Protein AF-T1A547-F1 (afdb_monomer_lite)

InterPro domains:
  IPR004185 Glycoside hydrolase, family 13, N-terminal Ig-like domain [PF02903] (15-94)
  IPR004185 Glycoside hydrolase, family 13, N-terminal Ig-like domain [cd02857] (3-94)
  IPR013783 Immunoglobulin-like fold [G3DSA:2.60.40.10] (1-96)
  IPR014756 Immunoglobulin E-set [SSF81296] (3-94)

Secondary structure (DSSP, 8-state):
---B---STTT-S-SS--TT--EEEEEEEETTS-SEEEEEEEETTTTEEEEEE-EEEEE-TTSSEEEEEEEE-TT--S-EEEEEEETTEEEEEE--

Structure (mmCIF, N/CA/C/O backbone):
data_AF-T1A547-F1
#
_entry.id   AF-T1A547-F1
#
loop_
_atom_site.group_PDB
_atom_site.id
_atom_site.type_symbol
_atom_site.label_atom_id
_atom_site.label_alt_id
_atom_site.label_comp_id
_atom_site.label_asym_id
_atom_site.label_entity_id
_atom_site.label_seq_id
_atom_site.pdbx_PDB_ins_code
_atom_site.Cartn_x
_atom_site.Cartn_y
_atom_site.Cartn_z
_atom_site.occupancy
_atom_site.B_iso_or_equiv
_atom_site.auth_seq_id
_atom_site.auth_comp_id
_atom_site.auth_asym_id
_atom_site.auth_atom_id
_atom_site.pdbx_PDB_model_num
ATOM 1 N N . MET A 1 1 ? -18.133 -1.865 5.027 1.00 45.81 1 MET A N 1
ATOM 2 C CA . MET A 1 1 ? -16.725 -1.687 4.621 1.00 45.81 1 MET A CA 1
ATOM 3 C C . MET A 1 1 ? -16.589 -0.234 4.222 1.00 45.81 1 MET A C 1
ATOM 5 O O . MET A 1 1 ? -17.073 0.116 3.157 1.00 45.81 1 MET A O 1
ATOM 9 N N . ASP A 1 2 ? -16.019 0.602 5.086 1.00 39.81 2 ASP A N 1
ATOM 10 C CA . ASP A 1 2 ? -15.657 1.970 4.705 1.00 39.81 2 ASP A CA 1
ATOM 11 C C . ASP A 1 2 ? -14.223 1.938 4.177 1.00 39.81 2 ASP A C 1
ATOM 13 O O . ASP A 1 2 ? -13.264 1.789 4.935 1.00 39.81 2 ASP A O 1
ATOM 17 N N . LEU A 1 3 ? -14.102 1.985 2.851 1.00 46.41 3 LEU A N 1
ATOM 18 C CA . LEU A 1 3 ? -12.847 2.018 2.105 1.00 46.41 3 LEU A CA 1
ATOM 19 C C . LEU A 1 3 ? -12.758 3.391 1.439 1.00 46.41 3 LEU A C 1
ATOM 21 O O . LEU A 1 3 ? -13.663 3.772 0.702 1.00 46.41 3 LEU A O 1
ATOM 25 N N . PHE A 1 4 ? -11.698 4.145 1.723 1.00 50.94 4 PHE A N 1
ATOM 26 C CA . PHE A 1 4 ? -11.490 5.473 1.150 1.00 50.94 4 PHE A CA 1
ATOM 27 C C . PHE A 1 4 ? -10.003 5.712 0.892 1.00 50.94 4 PHE A C 1
ATOM 29 O O . PHE A 1 4 ? -9.189 5.588 1.808 1.00 50.94 4 PHE A O 1
ATOM 36 N N . SER A 1 5 ? -9.671 6.097 -0.336 1.00 45.03 5 SER A N 1
ATOM 37 C CA . SER A 1 5 ? -8.389 6.696 -0.709 1.00 45.03 5 SER A CA 1
ATOM 38 C C . SER A 1 5 ? -8.664 7.739 -1.794 1.00 45.03 5 SER A C 1
ATOM 40 O O . SER A 1 5 ? -9.338 7.440 -2.776 1.00 45.03 5 SER A O 1
ATOM 42 N N . ASP A 1 6 ? -8.187 8.966 -1.610 1.00 47.28 6 ASP A N 1
ATOM 43 C CA . ASP A 1 6 ? -8.190 9.996 -2.653 1.00 47.28 6 ASP A CA 1
ATOM 44 C C . ASP A 1 6 ? -6.744 10.395 -2.997 1.00 47.28 6 ASP A C 1
ATOM 46 O O . ASP A 1 6 ? -5.814 10.017 -2.288 1.00 47.28 6 ASP A O 1
ATOM 50 N N . GLN A 1 7 ? -6.549 11.112 -4.108 1.00 45.91 7 GLN A N 1
ATOM 51 C CA . GLN A 1 7 ? -5.268 11.726 -4.505 1.00 45.91 7 GLN A CA 1
ATOM 52 C C . GLN A 1 7 ? -5.068 13.113 -3.858 1.00 45.91 7 GLN A C 1
ATOM 54 O O . GLN A 1 7 ? -4.341 13.964 -4.371 1.00 45.91 7 GLN A O 1
ATOM 59 N N . GLY A 1 8 ? -5.754 13.402 -2.748 1.00 41.88 8 GLY A N 1
ATOM 60 C CA . GLY A 1 8 ? -5.543 14.630 -1.994 1.00 41.88 8 GLY A CA 1
ATOM 61 C C . GLY A 1 8 ? -4.140 14.652 -1.390 1.00 41.88 8 GLY A C 1
ATOM 62 O O . GLY A 1 8 ? -3.565 13.609 -1.085 1.00 41.88 8 GLY A O 1
ATOM 63 N N . SER A 1 9 ? -3.596 15.844 -1.139 1.00 40.94 9 SER A N 1
ATOM 64 C CA . SER A 1 9 ? -2.240 16.080 -0.594 1.00 40.94 9 SER A CA 1
ATOM 65 C C . SER A 1 9 ? -1.929 15.390 0.749 1.00 40.94 9 SER A C 1
ATOM 67 O O . SER A 1 9 ? -0.799 15.420 1.232 1.00 40.94 9 SER A O 1
ATOM 69 N N . MET A 1 10 ? -2.936 14.767 1.361 1.00 41.47 10 MET A N 1
ATOM 70 C CA . MET A 1 10 ? -2.857 13.909 2.541 1.00 41.47 10 MET A CA 1
ATOM 71 C C . MET A 1 10 ? -2.433 12.455 2.228 1.00 41.47 10 MET A C 1
ATOM 73 O O . MET A 1 10 ? -1.957 11.757 3.127 1.00 41.47 10 MET A O 1
ATOM 77 N N . TYR A 1 11 ? -2.602 12.003 0.983 1.00 49.56 11 TYR A N 1
ATOM 78 C CA . TYR A 1 11 ? -2.466 10.608 0.537 1.00 49.56 11 TYR A CA 1
ATOM 79 C C . TYR A 1 11 ? -1.562 10.441 -0.692 1.00 49.56 11 TYR A C 1
ATOM 81 O O . TYR A 1 11 ? -1.060 9.341 -0.922 1.00 49.56 11 TYR A O 1
ATOM 89 N N . ASP A 1 12 ? -1.307 11.529 -1.421 1.00 47.19 12 ASP A N 1
ATOM 90 C CA . ASP A 1 12 ? -0.353 11.586 -2.522 1.00 47.19 12 ASP A CA 1
ATOM 91 C C . ASP A 1 12 ? 0.583 12.789 -2.327 1.00 47.19 12 ASP A C 1
ATOM 93 O O . ASP A 1 12 ? 0.186 13.948 -2.461 1.00 47.19 12 ASP A O 1
ATOM 97 N N . SER A 1 13 ? 1.834 12.528 -1.938 1.00 43.72 13 SER A N 1
ATOM 98 C CA . SER A 1 13 ? 2.844 13.581 -1.788 1.00 43.72 13 SER A CA 1
ATOM 99 C C . SER A 1 13 ? 3.390 14.072 -3.129 1.00 43.72 13 SER A C 1
ATOM 101 O O . SER A 1 13 ? 4.222 14.979 -3.138 1.00 43.72 13 SER A O 1
ATOM 103 N N . ASN A 1 14 ? 3.007 13.445 -4.245 1.00 45.75 14 ASN A N 1
ATOM 104 C CA . ASN A 1 14 ? 3.525 13.784 -5.555 1.00 45.75 14 ASN A CA 1
ATOM 105 C C . ASN A 1 14 ? 2.582 13.283 -6.659 1.00 45.75 14 ASN A C 1
ATOM 107 O O . ASN A 1 14 ? 2.837 12.246 -7.264 1.00 45.75 14 ASN A O 1
ATOM 111 N N . THR A 1 15 ? 1.540 14.058 -6.974 1.00 41.53 15 THR A N 1
ATOM 112 C CA . THR A 1 15 ? 0.584 13.761 -8.061 1.00 41.53 15 THR A CA 1
ATOM 113 C C . THR A 1 15 ? 1.228 13.704 -9.455 1.00 41.53 15 THR A C 1
ATOM 115 O O . THR A 1 15 ? 0.552 13.415 -10.441 1.00 41.53 15 THR A O 1
ATOM 118 N N . GLN A 1 16 ? 2.538 13.967 -9.564 1.00 40.91 16 GLN A N 1
ATOM 119 C CA . GLN A 1 16 ? 3.325 13.763 -10.775 1.00 40.91 16 GLN A CA 1
ATOM 120 C C . GLN A 1 16 ? 4.814 13.508 -10.438 1.00 40.91 16 GLN A C 1
ATOM 122 O O . GLN A 1 16 ? 5.640 14.419 -10.541 1.00 40.91 16 GLN A O 1
ATOM 127 N N . PRO A 1 17 ? 5.203 12.285 -10.027 1.00 46.12 17 PRO A N 1
ATOM 128 C CA . PRO A 1 17 ? 6.575 12.008 -9.634 1.00 46.12 17 PRO A CA 1
ATOM 129 C C . PRO A 1 17 ? 7.519 11.919 -10.841 1.00 46.12 17 PRO A C 1
ATOM 131 O O . PRO A 1 17 ? 7.269 11.230 -11.832 1.00 46.12 17 PRO A O 1
ATOM 134 N N . SER A 1 18 ? 8.651 12.616 -10.743 1.00 45.56 18 SER A N 1
ATOM 135 C CA . SER A 1 18 ? 9.770 12.537 -11.683 1.00 45.56 18 SER A CA 1
ATOM 136 C C . SER A 1 18 ? 10.446 11.157 -11.672 1.00 45.56 18 SER A C 1
ATOM 138 O O . SER A 1 18 ? 10.361 10.387 -10.718 1.00 45.56 18 SER A O 1
ATOM 140 N N . ALA A 1 19 ? 11.136 10.826 -12.768 1.00 49.00 19 ALA A N 1
ATOM 141 C CA . ALA A 1 19 ? 11.820 9.547 -12.963 1.00 49.00 19 ALA A CA 1
ATOM 142 C C . ALA A 1 19 ? 12.808 9.208 -11.828 1.00 49.00 19 ALA A C 1
ATOM 144 O O . ALA A 1 19 ? 13.896 9.773 -11.774 1.00 49.00 19 ALA A O 1
ATOM 145 N N . GLY A 1 20 ? 12.499 8.208 -11.000 1.00 56.62 20 GLY A N 1
ATOM 146 C CA . GLY A 1 20 ? 13.513 7.529 -10.187 1.00 56.62 20 GLY A CA 1
ATOM 147 C C . GLY A 1 20 ? 13.618 7.945 -8.720 1.00 56.62 20 GLY A C 1
ATOM 148 O O . GLY A 1 20 ? 14.594 7.553 -8.074 1.00 56.62 20 GLY A O 1
ATOM 149 N N . ASP A 1 21 ? 12.634 8.655 -8.179 1.00 65.06 21 ASP A N 1
ATOM 150 C CA . ASP A 1 21 ? 12.532 8.864 -6.735 1.00 65.06 21 ASP A CA 1
ATOM 151 C C . ASP A 1 21 ? 11.589 7.826 -6.106 1.00 65.06 21 ASP A C 1
ATOM 153 O O . ASP A 1 21 ? 10.595 7.448 -6.732 1.00 65.06 21 ASP A O 1
ATOM 157 N N . PRO A 1 22 ? 11.893 7.318 -4.897 1.00 74.38 22 PRO A N 1
ATOM 158 C CA . PRO A 1 22 ? 10.993 6.413 -4.197 1.00 74.38 22 PRO A CA 1
ATOM 159 C C . PRO A 1 22 ? 9.677 7.125 -3.866 1.00 74.38 22 PRO A C 1
ATOM 161 O O . PRO A 1 22 ? 9.675 8.242 -3.347 1.00 74.38 22 PRO A O 1
ATOM 164 N N . VAL A 1 23 ? 8.555 6.452 -4.114 1.00 76.12 23 VAL A N 1
ATOM 165 C CA . VAL A 1 23 ? 7.216 6.985 -3.839 1.00 76.12 23 VAL A CA 1
ATOM 166 C C . VAL A 1 23 ? 6.662 6.296 -2.603 1.00 76.12 23 VAL A C 1
ATOM 168 O O . VAL A 1 23 ? 6.492 5.078 -2.580 1.00 76.12 23 VAL A O 1
ATOM 171 N N . THR A 1 24 ? 6.383 7.068 -1.555 1.00 84.06 24 THR A N 1
ATOM 172 C CA . THR A 1 24 ? 5.722 6.555 -0.350 1.00 84.06 24 THR A CA 1
ATOM 173 C C . THR A 1 24 ? 4.247 6.904 -0.403 1.00 84.06 24 THR A C 1
ATOM 175 O O . THR A 1 24 ? 3.892 8.075 -0.478 1.00 84.06 24 THR A O 1
ATOM 178 N N . VAL A 1 25 ? 3.396 5.884 -0.341 1.00 81.81 25 VAL A N 1
ATOM 179 C CA . VAL A 1 25 ? 1.939 6.025 -0.442 1.00 81.81 25 VAL A CA 1
ATOM 180 C C . VAL A 1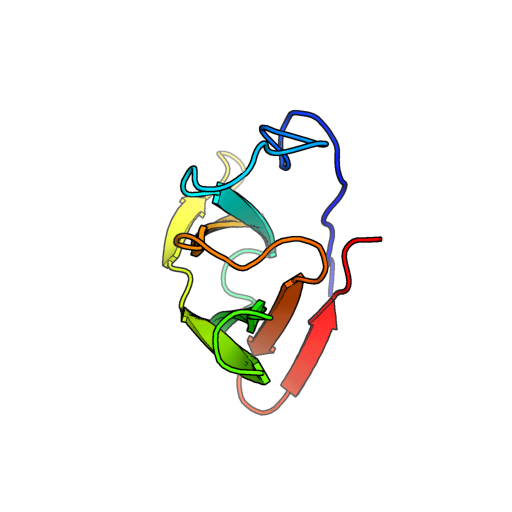 25 ? 1.277 5.582 0.854 1.00 81.81 25 VAL A C 1
ATOM 182 O O . VAL A 1 25 ? 1.813 4.734 1.581 1.00 81.81 25 VAL A O 1
ATOM 185 N N . ARG A 1 26 ? 0.105 6.153 1.149 1.00 87.62 26 ARG A N 1
ATOM 186 C CA . ARG A 1 26 ? -0.685 5.813 2.336 1.00 87.62 26 ARG A CA 1
ATOM 187 C C . ARG A 1 26 ? -2.100 5.393 1.973 1.00 87.62 26 ARG A C 1
ATOM 189 O O . ARG A 1 26 ? -2.719 5.976 1.092 1.00 87.62 26 ARG A O 1
ATOM 196 N N . LEU A 1 27 ? -2.626 4.417 2.707 1.00 85.56 27 LEU A N 1
ATOM 197 C CA . LEU A 1 27 ? -4.009 3.957 2.592 1.00 85.56 27 LEU A CA 1
ATOM 198 C C . LEU A 1 27 ? -4.679 4.003 3.964 1.00 85.56 27 LEU A C 1
ATOM 200 O O . LEU A 1 27 ? -4.120 3.508 4.940 1.00 85.56 27 LEU A O 1
ATOM 204 N N . ARG A 1 28 ? -5.897 4.545 4.033 1.00 88.31 28 ARG A N 1
ATOM 205 C CA . ARG A 1 28 ? -6.726 4.503 5.239 1.00 88.31 28 ARG A CA 1
ATOM 206 C C . ARG A 1 28 ? -7.703 3.330 5.175 1.00 88.31 28 ARG A C 1
ATOM 208 O O . ARG A 1 28 ? -8.417 3.165 4.189 1.00 88.31 28 ARG A O 1
ATOM 215 N N . THR A 1 29 ? -7.799 2.561 6.251 1.00 86.81 29 THR A N 1
ATOM 216 C CA . THR A 1 29 ? -8.792 1.487 6.415 1.00 86.81 29 THR A CA 1
ATOM 217 C C . THR A 1 29 ? -9.539 1.666 7.731 1.00 86.81 29 THR A C 1
ATOM 219 O O . THR A 1 29 ? -9.063 2.371 8.614 1.00 86.81 29 THR A O 1
ATOM 222 N N . GLY A 1 30 ? -10.695 1.020 7.907 1.00 86.44 30 GLY A N 1
ATOM 223 C CA . GLY A 1 30 ? -11.288 0.900 9.245 1.00 86.44 30 GLY A CA 1
ATOM 224 C C . GLY A 1 30 ? -10.353 0.133 10.189 1.00 86.44 30 GLY A C 1
ATOM 225 O O . GLY A 1 30 ? -9.738 -0.847 9.756 1.00 86.44 30 GLY A O 1
ATOM 226 N N . HIS A 1 31 ? -10.248 0.575 11.443 1.00 89.44 31 HIS A N 1
ATOM 227 C CA . HIS A 1 31 ? -9.346 -0.014 12.432 1.00 89.44 31 HIS A CA 1
ATOM 228 C C . HIS A 1 31 ? -9.638 -1.507 12.629 1.00 89.44 31 HIS A C 1
ATOM 230 O O . HIS A 1 31 ? -10.794 -1.890 12.821 1.00 89.44 31 HIS A O 1
ATOM 236 N N . GLY A 1 32 ? -8.610 -2.352 12.522 1.00 86.31 32 GLY A N 1
ATOM 237 C CA . GLY A 1 32 ? -8.722 -3.805 12.719 1.00 86.31 32 GLY A CA 1
ATOM 238 C C . GLY A 1 32 ? -9.544 -4.567 11.665 1.00 86.31 32 GLY A C 1
ATOM 239 O O . GLY A 1 32 ? -9.728 -5.775 11.793 1.00 86.31 32 GLY A O 1
ATOM 240 N N . ASN A 1 33 ? -10.028 -3.902 10.609 1.00 83.62 33 ASN A N 1
ATOM 241 C CA . ASN A 1 33 ? -10.874 -4.513 9.573 1.00 83.62 33 ASN A CA 1
ATOM 242 C C . ASN A 1 33 ? -10.097 -5.052 8.364 1.00 83.62 33 ASN A C 1
ATOM 244 O O . ASN A 1 33 ? -10.706 -5.520 7.402 1.00 83.62 33 ASN A O 1
ATOM 248 N N . VAL A 1 34 ? -8.772 -4.935 8.364 1.00 87.62 34 VAL A N 1
ATOM 249 C CA . VAL A 1 34 ? -7.898 -5.350 7.266 1.00 87.62 34 VAL A CA 1
ATOM 250 C C . VAL A 1 34 ? -6.719 -6.101 7.859 1.00 87.62 34 VAL A C 1
ATOM 252 O O . VAL A 1 34 ? -6.100 -5.639 8.813 1.00 87.62 34 VAL A O 1
ATOM 255 N N . THR A 1 35 ? -6.413 -7.265 7.295 1.00 90.81 35 THR A N 1
ATOM 256 C CA . THR A 1 35 ? -5.324 -8.128 7.765 1.00 90.81 35 THR A CA 1
ATOM 257 C C . THR A 1 35 ? -4.024 -7.870 7.014 1.00 90.81 35 THR A C 1
ATOM 259 O O . THR A 1 35 ? -2.948 -8.061 7.569 1.00 90.81 35 THR A O 1
ATOM 262 N N . SER A 1 36 ? -4.104 -7.443 5.751 1.00 91.94 36 SER A N 1
ATOM 263 C CA . SER A 1 36 ? -2.927 -7.087 4.956 1.00 91.94 36 SER A CA 1
ATOM 264 C C . SER A 1 36 ? -3.278 -6.139 3.820 1.00 91.94 36 SER A C 1
ATOM 266 O O . SER A 1 36 ? -4.336 -6.275 3.197 1.00 91.94 36 SER A O 1
ATOM 268 N N . VAL A 1 37 ? -2.338 -5.260 3.482 1.00 91.31 37 VAL A N 1
ATOM 269 C CA . VAL A 1 37 ? -2.401 -4.413 2.291 1.00 91.31 37 VAL A CA 1
ATOM 270 C C . VAL A 1 37 ? -1.105 -4.567 1.505 1.00 91.31 37 VAL A C 1
ATOM 272 O O . VAL A 1 37 ? -0.023 -4.485 2.083 1.00 91.31 37 VAL A O 1
ATOM 275 N N . ASN A 1 38 ? -1.215 -4.760 0.191 1.00 92.94 38 ASN A N 1
ATOM 276 C CA . ASN A 1 38 ? -0.083 -4.698 -0.729 1.00 92.94 38 ASN A CA 1
ATOM 277 C C . ASN A 1 38 ? -0.305 -3.600 -1.766 1.00 92.94 38 ASN A C 1
ATOM 279 O O . ASN A 1 38 ? -1.402 -3.455 -2.306 1.00 92.94 38 ASN A O 1
ATOM 283 N N . ILE A 1 39 ? 0.762 -2.896 -2.115 1.00 88.38 39 ILE A N 1
ATOM 284 C CA . ILE A 1 39 ? 0.825 -2.099 -3.334 1.00 88.38 39 ILE A CA 1
ATOM 285 C C . ILE A 1 39 ? 1.199 -3.048 -4.463 1.00 88.38 39 ILE A C 1
ATOM 287 O O . ILE A 1 39 ? 2.251 -3.676 -4.403 1.00 88.38 39 ILE A O 1
ATOM 291 N N . LYS A 1 40 ? 0.366 -3.152 -5.494 1.00 88.69 40 LYS A N 1
ATOM 292 C CA . LYS A 1 40 ? 0.713 -3.828 -6.742 1.00 88.69 40 LYS A CA 1
ATOM 293 C C . LYS A 1 40 ? 1.033 -2.780 -7.790 1.00 88.69 40 LYS A C 1
ATOM 295 O O . LYS A 1 40 ? 0.162 -1.963 -8.068 1.00 88.69 40 LYS A O 1
ATOM 300 N N . TYR A 1 41 ? 2.203 -2.846 -8.408 1.00 82.81 41 TYR A N 1
ATOM 301 C CA . TYR A 1 41 ? 2.586 -1.945 -9.496 1.00 82.81 41 TYR A CA 1
ATOM 302 C C . TYR A 1 41 ? 3.184 -2.714 -10.672 1.00 82.81 41 TYR A C 1
ATOM 304 O O . TYR A 1 41 ? 3.710 -3.811 -10.489 1.00 82.81 41 TYR A O 1
ATOM 312 N N . TYR A 1 42 ? 3.064 -2.158 -11.875 1.00 80.62 42 TYR A N 1
ATOM 313 C CA . TYR A 1 42 ? 3.769 -2.655 -13.056 1.00 80.62 42 TYR A CA 1
ATOM 314 C C . TYR A 1 42 ? 5.089 -1.900 -13.221 1.00 80.62 42 TYR A C 1
ATOM 316 O O . TYR A 1 42 ? 5.093 -0.667 -13.154 1.00 80.62 42 TYR A O 1
ATOM 324 N N . ASP A 1 43 ? 6.188 -2.623 -13.423 1.00 79.19 43 ASP A N 1
ATOM 325 C CA . ASP A 1 43 ? 7.492 -2.042 -13.733 1.00 79.19 43 ASP A CA 1
ATOM 326 C C . ASP A 1 43 ? 7.821 -2.266 -15.209 1.00 79.19 43 ASP A C 1
ATOM 328 O O . ASP A 1 43 ? 7.897 -3.392 -15.692 1.00 79.19 43 ASP A O 1
ATOM 332 N N . THR A 1 44 ? 8.008 -1.175 -15.946 1.00 76.75 44 THR A N 1
ATOM 333 C CA . THR A 1 44 ? 8.359 -1.219 -17.372 1.00 76.75 44 THR A CA 1
ATOM 334 C C . THR A 1 44 ? 9.832 -1.555 -17.607 1.00 76.75 44 THR A C 1
ATOM 336 O O . THR A 1 44 ? 10.233 -1.748 -18.748 1.00 76.75 44 THR A O 1
ATOM 339 N N . ALA A 1 45 ? 10.670 -1.552 -16.565 1.00 78.25 45 ALA A N 1
ATOM 340 C CA . ALA A 1 45 ? 12.077 -1.920 -16.692 1.00 78.25 45 ALA A CA 1
ATOM 341 C C . ALA A 1 45 ? 12.269 -3.438 -16.837 1.00 78.25 45 ALA A C 1
ATOM 343 O O . ALA A 1 45 ? 13.220 -3.862 -17.494 1.00 78.25 45 ALA A O 1
ATOM 344 N N . ASP A 1 46 ? 11.384 -4.239 -16.235 1.00 84.75 46 ASP A N 1
ATOM 345 C CA . ASP A 1 46 ? 11.419 -5.707 -16.276 1.00 84.75 46 ASP A CA 1
ATOM 346 C C . ASP A 1 46 ? 10.106 -6.354 -16.758 1.00 84.75 46 ASP A C 1
ATOM 348 O O . ASP A 1 46 ? 9.946 -7.575 -16.685 1.00 84.75 46 ASP A O 1
ATOM 352 N N . ASP A 1 47 ? 9.175 -5.538 -17.258 1.00 83.25 47 ASP A N 1
ATOM 353 C CA . ASP A 1 47 ? 7.868 -5.930 -17.789 1.00 83.25 47 ASP A CA 1
ATOM 354 C C . ASP A 1 47 ? 7.046 -6.843 -16.857 1.00 83.25 47 ASP A C 1
ATOM 356 O O . ASP A 1 47 ? 6.321 -7.742 -17.296 1.00 83.25 47 ASP A O 1
ATOM 360 N N . THR A 1 48 ? 7.148 -6.622 -15.541 1.00 84.94 48 THR A N 1
ATOM 361 C CA . THR A 1 48 ? 6.553 -7.501 -14.526 1.00 84.94 48 THR A CA 1
ATOM 362 C C . THR A 1 48 ? 5.735 -6.736 -13.479 1.00 84.94 48 THR A C 1
ATOM 364 O O . THR A 1 48 ? 5.937 -5.554 -13.200 1.00 84.94 48 THR A O 1
ATOM 367 N N . PHE A 1 49 ? 4.756 -7.425 -12.876 1.00 86.94 49 PHE A N 1
ATOM 368 C CA . PHE A 1 49 ? 4.046 -6.921 -11.700 1.00 86.94 49 PHE A CA 1
ATOM 369 C C . PHE A 1 49 ? 4.789 -7.245 -10.409 1.00 86.94 49 PHE A C 1
ATOM 371 O O . PHE A 1 49 ? 5.029 -8.412 -10.097 1.00 86.94 49 PHE A O 1
ATOM 378 N N . HIS A 1 50 ? 4.992 -6.219 -9.596 1.00 87.44 50 HIS A N 1
ATOM 379 C CA . HIS A 1 50 ? 5.607 -6.312 -8.279 1.00 87.44 50 HIS A CA 1
ATOM 380 C C . HIS A 1 50 ? 4.589 -6.029 -7.181 1.00 87.44 50 HIS A C 1
ATOM 382 O O . HIS A 1 50 ? 3.595 -5.329 -7.397 1.00 87.44 50 HIS A O 1
ATOM 388 N N . TYR A 1 51 ? 4.847 -6.578 -5.995 1.00 91.75 51 TYR A N 1
ATOM 389 C CA . TYR A 1 51 ? 4.025 -6.378 -4.807 1.00 91.75 51 TYR A CA 1
ATOM 390 C C . TYR A 1 51 ? 4.887 -5.872 -3.656 1.00 91.75 51 TYR A C 1
ATOM 392 O O . TYR A 1 51 ? 5.900 -6.484 -3.323 1.00 91.75 51 TYR A O 1
ATOM 400 N N . VAL A 1 52 ? 4.458 -4.783 -3.024 1.00 91.44 52 VAL A N 1
ATOM 401 C CA . VAL A 1 52 ? 5.105 -4.223 -1.834 1.00 91.44 52 VAL A CA 1
ATOM 402 C C . VAL A 1 52 ? 4.138 -4.331 -0.662 1.00 91.44 52 VAL A C 1
ATOM 404 O O . VAL A 1 52 ? 3.074 -3.703 -0.713 1.00 91.44 52 VAL A O 1
ATOM 407 N N . PRO A 1 53 ? 4.468 -5.099 0.389 1.00 95.12 53 PRO A N 1
ATOM 408 C CA . PRO A 1 53 ? 3.647 -5.146 1.587 1.00 95.12 53 PRO A CA 1
ATOM 409 C C . PRO A 1 53 ? 3.679 -3.793 2.299 1.00 95.12 53 PRO A C 1
ATOM 411 O O . PRO A 1 53 ? 4.731 -3.169 2.437 1.00 95.12 53 PRO A O 1
ATOM 414 N N . MET A 1 54 ? 2.515 -3.346 2.760 1.00 94.44 54 MET A N 1
ATOM 415 C CA . MET A 1 54 ? 2.378 -2.144 3.578 1.00 94.44 54 MET A CA 1
ATOM 416 C C . MET A 1 54 ? 2.288 -2.510 5.058 1.00 94.44 54 MET A C 1
AT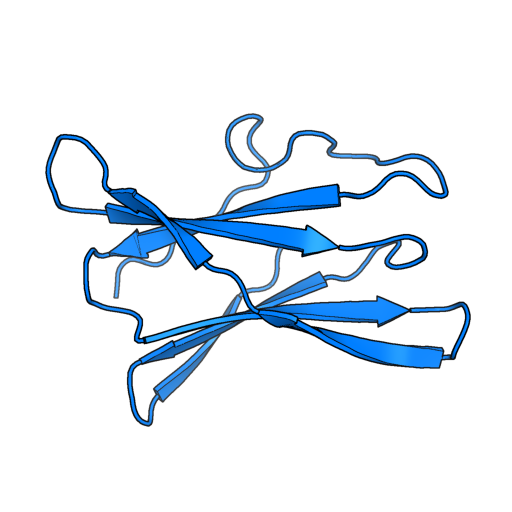OM 418 O O . MET A 1 54 ? 1.841 -3.599 5.423 1.00 94.44 54 MET A O 1
ATOM 422 N N . THR A 1 55 ? 2.647 -1.565 5.921 1.00 95.88 55 THR A N 1
ATOM 423 C CA . THR A 1 55 ? 2.530 -1.691 7.379 1.00 95.88 55 THR A CA 1
ATOM 424 C C . THR A 1 55 ? 1.691 -0.559 7.956 1.00 95.88 55 THR A C 1
ATOM 426 O O . THR A 1 55 ? 1.659 0.541 7.406 1.00 95.88 55 THR A O 1
ATOM 429 N N . ILE A 1 56 ? 0.996 -0.811 9.067 1.00 94.62 56 ILE A N 1
ATOM 430 C CA . ILE A 1 56 ? 0.297 0.244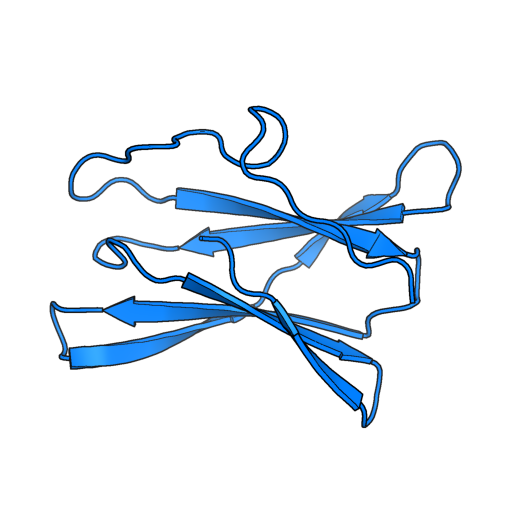 9.811 1.00 94.62 56 ILE A CA 1
ATOM 431 C C . ILE A 1 56 ? 1.347 1.169 10.434 1.00 94.62 56 ILE A C 1
ATOM 433 O O . ILE A 1 56 ? 2.229 0.709 11.158 1.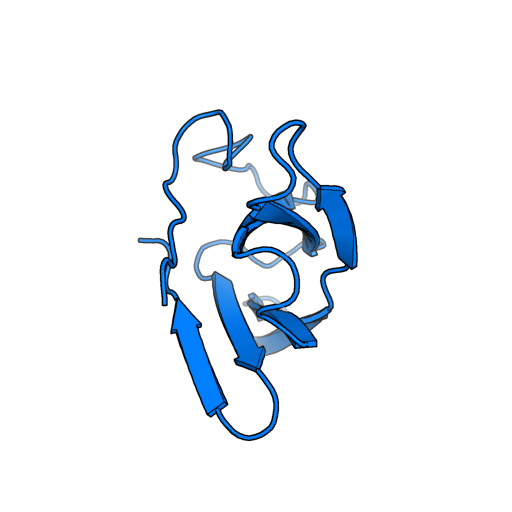00 94.62 56 ILE A O 1
ATOM 437 N N . VAL A 1 57 ? 1.244 2.469 10.165 1.00 95.56 57 VAL A N 1
ATOM 438 C CA . VAL A 1 57 ? 2.119 3.501 10.747 1.00 95.56 57 VAL A CA 1
ATOM 439 C C . VAL A 1 57 ? 1.431 4.304 11.841 1.00 95.56 57 VAL A C 1
ATOM 441 O O . VAL A 1 57 ? 2.103 4.865 12.705 1.00 95.56 57 VAL A O 1
ATOM 444 N N . SER A 1 58 ? 0.101 4.361 11.824 1.00 93.94 58 SER A N 1
ATOM 445 C CA . SER A 1 58 ? -0.684 4.983 12.883 1.00 93.94 58 SER A CA 1
ATOM 446 C C . SER A 1 58 ? -2.137 4.521 12.856 1.00 93.94 58 SER A C 1
ATOM 448 O O . SER A 1 58 ? -2.661 4.114 11.819 1.00 93.94 58 SER A O 1
ATOM 450 N N . THR A 1 59 ? -2.791 4.654 14.004 1.00 93.06 59 THR A N 1
ATOM 451 C CA . THR A 1 59 ? -4.249 4.641 14.135 1.00 93.06 59 THR A CA 1
ATOM 452 C C . THR A 1 59 ? -4.676 6.064 14.489 1.00 93.06 59 THR A C 1
ATOM 454 O O . THR A 1 59 ? -3.979 6.759 15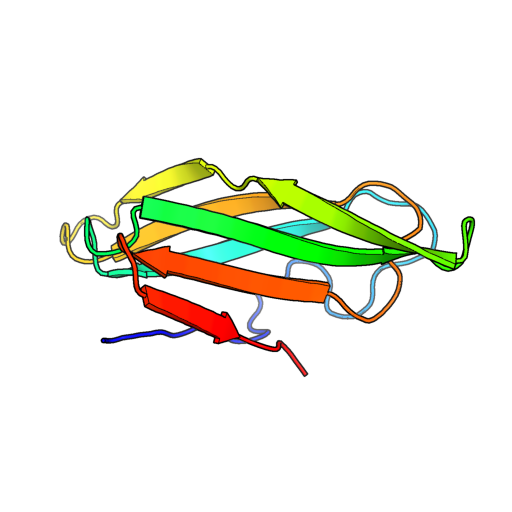.234 1.00 93.06 59 THR A O 1
ATOM 457 N N . ASP A 1 60 ? -5.771 6.543 13.907 1.00 88.69 60 ASP A N 1
ATOM 458 C CA . ASP A 1 60 ? -6.249 7.900 14.159 1.00 88.69 60 ASP A CA 1
ATOM 459 C C . ASP A 1 60 ? -6.654 8.104 15.639 1.00 88.69 60 ASP A C 1
ATOM 461 O O . ASP A 1 60 ? -6.990 7.136 16.324 1.00 88.69 60 ASP A O 1
ATOM 465 N N . PRO A 1 61 ? -6.686 9.348 16.157 1.00 92.06 61 PRO A N 1
ATOM 466 C CA . PRO A 1 61 ? -7.018 9.606 17.562 1.00 92.06 61 PRO A CA 1
ATOM 467 C C . PRO A 1 61 ? -8.409 9.123 17.992 1.00 92.06 61 PRO A C 1
ATOM 469 O O . PRO A 1 61 ? -8.641 8.928 19.182 1.00 92.06 61 PRO A O 1
ATOM 472 N N . THR A 1 62 ? -9.343 8.941 17.050 1.00 92.31 62 THR A N 1
ATOM 473 C CA . THR A 1 62 ? -10.676 8.402 17.358 1.00 92.31 62 THR A CA 1
ATOM 474 C C . THR A 1 62 ? -10.700 6.874 17.457 1.00 92.31 62 THR A C 1
ATOM 476 O O . THR A 1 62 ? -11.718 6.318 17.872 1.00 92.31 62 THR A O 1
ATOM 479 N N . GLY A 1 63 ? -9.604 6.193 17.100 1.00 89.56 63 GLY A N 1
ATOM 480 C CA . GLY A 1 63 ? -9.488 4.733 17.109 1.00 89.56 63 GLY A CA 1
ATOM 481 C C . GLY A 1 63 ? -10.313 4.043 16.022 1.00 89.56 63 GLY A C 1
ATOM 482 O O . GLY A 1 63 ? -10.606 2.854 16.129 1.00 89.56 63 GLY A O 1
ATOM 483 N N . ARG A 1 64 ? -10.754 4.783 15.002 1.00 88.62 64 ARG A N 1
ATOM 484 C CA . ARG A 1 64 ? -11.662 4.291 13.959 1.00 88.62 64 ARG A CA 1
ATOM 485 C C . ARG A 1 64 ? -10.936 3.871 12.699 1.00 88.62 64 ARG A C 1
ATOM 487 O O . ARG A 1 64 ? -11.480 3.058 11.951 1.00 88.62 64 ARG A O 1
ATOM 494 N N . PHE A 1 65 ? -9.749 4.412 12.451 1.00 87.94 65 PHE A N 1
ATOM 495 C CA . PHE A 1 65 ? -9.037 4.210 11.200 1.00 87.94 65 PHE A CA 1
ATOM 496 C C . PHE A 1 65 ? -7.567 3.866 11.406 1.00 87.94 65 PHE A C 1
ATOM 498 O O . PHE A 1 65 ? -6.880 4.521 12.185 1.00 87.94 65 PHE A O 1
ATOM 505 N N . ASP A 1 66 ? -7.083 2.901 10.628 1.00 90.94 66 ASP A N 1
ATOM 506 C CA . ASP A 1 66 ? -5.662 2.594 10.482 1.00 90.94 66 ASP A CA 1
ATOM 507 C C . ASP A 1 66 ? -5.109 3.244 9.215 1.00 90.94 66 ASP A C 1
ATOM 509 O O . ASP A 1 66 ? -5.757 3.237 8.163 1.00 90.94 66 ASP A O 1
ATOM 513 N N . TYR A 1 67 ? -3.894 3.777 9.309 1.00 90.50 67 TYR A N 1
ATOM 514 C CA . TYR A 1 67 ? -3.126 4.290 8.183 1.00 90.50 67 TYR A CA 1
ATOM 515 C C . TYR A 1 67 ? -1.991 3.327 7.864 1.00 90.50 67 TYR A C 1
ATOM 517 O O . TYR A 1 67 ? -1.060 3.149 8.649 1.00 90.50 67 TYR A O 1
ATOM 525 N N . TRP A 1 68 ? -2.067 2.728 6.684 1.00 92.31 68 TRP A N 1
ATOM 526 C CA . TRP A 1 68 ? -1.049 1.857 6.119 1.00 92.31 68 TRP A CA 1
ATOM 527 C C . TRP A 1 68 ? -0.070 2.681 5.292 1.00 92.31 68 TRP A C 1
ATOM 529 O O . TRP A 1 68 ? -0.486 3.623 4.619 1.00 92.31 68 TRP A O 1
ATOM 539 N N . GLN A 1 69 ? 1.207 2.307 5.287 1.00 92.50 69 GLN A N 1
ATOM 540 C CA . GLN A 1 69 ? 2.243 2.930 4.467 1.00 92.50 69 GLN A CA 1
ATOM 541 C C . GLN A 1 69 ? 3.096 1.873 3.764 1.00 92.50 69 GLN A C 1
ATOM 543 O O . GLN A 1 69 ? 3.429 0.840 4.342 1.00 92.50 69 GLN A O 1
ATOM 548 N N . GLY A 1 70 ? 3.475 2.155 2.521 1.00 90.31 70 GLY A N 1
ATOM 549 C CA . GLY A 1 70 ? 4.460 1.382 1.772 1.00 90.31 70 GLY A CA 1
ATOM 550 C C . GLY A 1 70 ? 5.239 2.286 0.828 1.00 90.31 70 GLY A C 1
ATOM 551 O O . GLY A 1 70 ? 4.761 3.359 0.452 1.00 90.31 70 GLY A O 1
ATOM 552 N N . THR A 1 71 ? 6.443 1.856 0.466 1.00 87.81 71 THR A N 1
ATOM 553 C CA . THR A 1 71 ? 7.338 2.618 -0.407 1.00 87.81 71 THR A CA 1
ATOM 554 C C . THR A 1 71 ? 7.624 1.814 -1.661 1.00 87.81 71 THR A C 1
ATOM 556 O O . THR A 1 71 ? 8.187 0.723 -1.595 1.00 87.81 71 THR A O 1
ATOM 559 N N . ILE A 1 72 ? 7.234 2.366 -2.803 1.00 82.06 72 ILE A N 1
ATOM 560 C CA . ILE A 1 72 ? 7.596 1.840 -4.108 1.00 82.06 72 ILE A CA 1
ATOM 561 C C . ILE A 1 72 ? 8.981 2.380 -4.466 1.00 82.06 72 ILE A C 1
ATOM 563 O O . ILE A 1 72 ? 9.264 3.565 -4.271 1.00 82.06 72 ILE A O 1
ATOM 567 N N . GLY A 1 73 ? 9.856 1.500 -4.948 1.00 76.69 73 GLY A N 1
ATOM 568 C CA . GLY A 1 73 ? 11.195 1.870 -5.393 1.00 76.69 73 GLY A CA 1
ATOM 569 C C . GLY A 1 73 ? 11.195 2.648 -6.714 1.00 76.69 73 GLY A C 1
ATOM 570 O O . GLY A 1 73 ? 10.216 3.279 -7.108 1.00 76.69 73 GLY A O 1
ATOM 571 N N . ARG A 1 74 ? 12.322 2.587 -7.429 1.00 67.62 74 ARG A N 1
ATOM 572 C CA . ARG A 1 74 ? 12.441 3.145 -8.784 1.00 67.62 74 ARG A CA 1
ATOM 573 C C . ARG A 1 74 ? 11.632 2.316 -9.787 1.00 67.62 74 ARG A C 1
ATOM 575 O O . ARG A 1 74 ? 11.588 1.105 -9.652 1.00 67.62 74 ARG A O 1
ATOM 582 N N . GLY A 1 75 ? 11.081 2.960 -10.819 1.00 56.88 75 GLY A N 1
ATOM 583 C CA . GLY A 1 75 ? 10.577 2.280 -12.031 1.00 56.88 75 GLY A CA 1
ATOM 584 C C . GLY A 1 75 ? 9.057 2.114 -12.141 1.00 56.88 75 GLY A C 1
ATOM 585 O O . GLY A 1 75 ? 8.534 1.978 -13.242 1.00 56.88 75 GLY A O 1
ATOM 586 N N . ALA A 1 76 ? 8.320 2.239 -11.040 1.00 53.19 76 ALA A N 1
ATOM 587 C CA . ALA A 1 76 ? 6.877 1.996 -10.986 1.00 53.19 76 ALA A CA 1
ATOM 588 C C . ALA A 1 76 ? 6.047 3.207 -11.422 1.00 53.19 76 ALA A C 1
ATOM 590 O O . ALA A 1 76 ? 5.460 3.911 -10.601 1.00 53.19 76 ALA A O 1
ATOM 591 N N . ARG A 1 77 ? 6.096 3.537 -12.708 1.00 57.12 77 ARG A N 1
ATOM 592 C CA . ARG A 1 77 ? 5.869 4.927 -13.093 1.00 57.12 77 ARG A CA 1
ATOM 593 C C . ARG A 1 77 ? 4.426 5.409 -13.099 1.00 57.12 77 ARG A C 1
ATOM 595 O O . ARG A 1 77 ? 4.244 6.586 -12.840 1.00 57.12 77 ARG A O 1
ATOM 602 N N . GLU A 1 78 ? 3.413 4.587 -13.358 1.00 53.12 78 GLU A N 1
ATOM 603 C CA . GLU A 1 78 ? 2.083 5.174 -13.635 1.00 53.12 78 GLU A CA 1
ATOM 604 C C . GLU A 1 78 ? 0.876 4.335 -13.191 1.00 53.12 78 GLU A C 1
ATOM 606 O O . GLU A 1 78 ? -0.246 4.825 -13.217 1.00 53.12 78 GLU A O 1
ATOM 611 N N . TYR A 1 79 ? 1.065 3.094 -12.730 1.00 66.75 79 TYR A N 1
ATOM 612 C CA . TYR A 1 79 ? -0.066 2.192 -12.482 1.00 66.75 79 TYR A CA 1
ATOM 613 C C . TYR A 1 79 ? 0.182 1.323 -11.254 1.00 66.75 79 TYR A C 1
ATOM 615 O O . TYR A 1 79 ? 0.571 0.156 -11.370 1.00 66.75 79 TYR A O 1
ATOM 623 N N . TYR A 1 80 ? -0.040 1.889 -10.066 1.00 75.44 80 TYR A N 1
ATOM 624 C CA . TYR A 1 80 ? -0.157 1.088 -8.854 1.00 75.44 80 TYR A CA 1
ATOM 625 C C . TYR A 1 80 ? -1.610 1.004 -8.382 1.00 75.44 80 TYR A C 1
ATOM 627 O O . TYR A 1 80 ? -2.435 1.881 -8.626 1.00 75.44 80 TYR A O 1
ATOM 635 N N . ARG A 1 81 ? -1.937 -0.091 -7.705 1.00 82.94 81 ARG A N 1
ATOM 636 C CA . ARG A 1 81 ? -3.236 -0.317 -7.069 1.00 82.94 81 ARG A CA 1
ATOM 637 C C . ARG A 1 81 ? -3.047 -1.035 -5.748 1.00 82.94 81 ARG A C 1
ATOM 639 O O . ARG A 1 81 ? -2.087 -1.789 -5.586 1.00 82.94 81 ARG A O 1
ATOM 646 N N . PHE A 1 82 ? -3.978 -0.858 -4.824 1.00 85.00 82 PHE A N 1
ATOM 647 C CA . PHE A 1 82 ? -3.933 -1.553 -3.546 1.00 85.00 82 PHE A CA 1
ATOM 648 C C . PHE A 1 82 ? -4.690 -2.874 -3.634 1.00 85.00 82 PHE A C 1
ATOM 650 O O . PHE A 1 82 ? -5.853 -2.931 -4.040 1.00 85.00 82 PHE A O 1
ATOM 657 N N . GLN A 1 83 ? -4.021 -3.947 -3.232 1.00 89.25 83 GLN A N 1
ATOM 658 C CA . GLN A 1 83 ? -4.659 -5.203 -2.879 1.00 89.25 83 GLN A CA 1
ATOM 659 C C . GLN A 1 83 ? -4.924 -5.180 -1.376 1.00 89.25 83 GLN A C 1
ATOM 661 O O . GLN A 1 83 ? -3.983 -5.122 -0.586 1.00 89.25 83 GLN A O 1
ATOM 666 N N . ILE A 1 84 ? -6.193 -5.233 -0.984 1.00 87.25 84 ILE A N 1
ATOM 667 C CA . ILE A 1 84 ? -6.616 -5.158 0.414 1.00 87.25 84 ILE A CA 1
ATOM 668 C C . ILE A 1 84 ? -7.264 -6.488 0.771 1.00 87.25 84 ILE A C 1
ATOM 670 O O . ILE A 1 84 ? -8.212 -6.910 0.104 1.00 87.25 84 ILE A O 1
ATOM 674 N N . SER A 1 85 ? -6.773 -7.136 1.822 1.00 86.19 85 SER A N 1
ATOM 675 C CA . SER A 1 85 ? -7.312 -8.415 2.283 1.00 86.19 85 SER A CA 1
ATOM 676 C C . SER A 1 85 ? -7.819 -8.318 3.716 1.00 86.19 85 SER A C 1
ATOM 678 O O . SER A 1 85 ? -7.178 -7.712 4.575 1.00 86.19 85 SER A O 1
ATOM 680 N N . ASN A 1 86 ? -8.951 -8.965 3.976 1.00 83.69 86 ASN A N 1
ATOM 681 C CA . ASN A 1 86 ? -9.457 -9.243 5.316 1.00 83.69 86 ASN A CA 1
ATOM 682 C C . ASN A 1 86 ? -9.847 -10.724 5.393 1.00 83.69 86 ASN A C 1
ATOM 684 O O . ASN A 1 86 ? -10.905 -11.127 4.898 1.00 83.69 86 ASN A O 1
ATOM 688 N N . GLY A 1 87 ? -8.961 -11.550 5.953 1.00 75.75 87 GLY A N 1
ATOM 689 C CA . GLY A 1 87 ? -9.142 -13.001 5.957 1.00 75.75 87 GLY A CA 1
ATOM 690 C C . GLY A 1 87 ? -9.240 -13.557 4.530 1.00 75.75 87 GLY A C 1
ATOM 691 O O . GLY A 1 87 ? -8.322 -13.383 3.734 1.00 75.75 87 GLY A O 1
ATOM 692 N N . ALA A 1 88 ? -10.355 -14.215 4.199 1.00 69.88 88 ALA A N 1
ATOM 693 C CA . ALA A 1 88 ? -10.586 -14.809 2.876 1.00 69.88 88 ALA A CA 1
ATOM 694 C C . ALA A 1 88 ? -11.097 -13.815 1.809 1.00 69.88 88 ALA A C 1
ATOM 696 O O . ALA A 1 88 ? -11.192 -14.17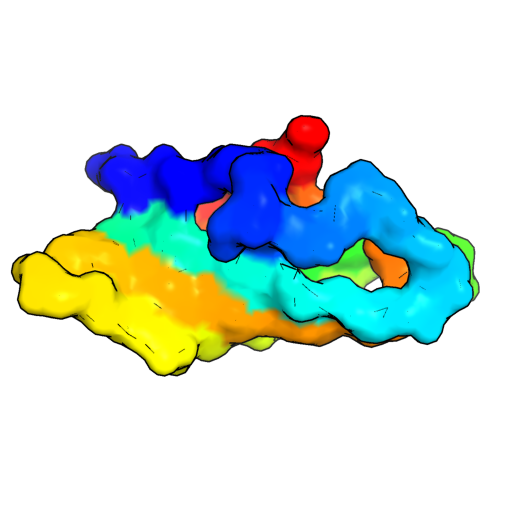9 0.638 1.00 69.88 88 ALA A O 1
ATOM 697 N N . ALA A 1 89 ? -11.449 -12.580 2.183 1.00 71.88 89 ALA A N 1
ATOM 698 C CA . ALA A 1 89 ? -11.945 -11.576 1.246 1.00 71.88 89 ALA A CA 1
ATOM 699 C C . ALA A 1 89 ? -10.799 -10.698 0.725 1.00 71.88 89 ALA A C 1
ATOM 701 O O . ALA A 1 89 ? -10.069 -10.100 1.517 1.00 71.88 89 ALA A O 1
ATOM 702 N N . THR A 1 90 ? -10.679 -10.568 -0.600 1.00 73.31 90 THR A N 1
ATOM 703 C CA . THR A 1 90 ? -9.745 -9.640 -1.257 1.00 73.31 90 THR A CA 1
ATOM 704 C C . THR A 1 90 ? -10.518 -8.635 -2.103 1.00 73.31 90 THR A C 1
ATOM 706 O O . THR A 1 90 ? -11.332 -9.016 -2.942 1.00 73.31 90 THR A O 1
ATOM 709 N N . VAL A 1 91 ? -10.228 -7.351 -1.909 1.00 75.56 91 VAL A N 1
ATOM 710 C CA . VAL A 1 91 ? -10.764 -6.238 -2.700 1.00 75.56 91 VAL A CA 1
ATOM 711 C C . VAL A 1 91 ? -9.599 -5.519 -3.380 1.00 75.56 91 VAL A C 1
ATOM 713 O O . VAL A 1 91 ? -8.514 -5.393 -2.809 1.00 75.56 91 VAL A O 1
ATOM 716 N N . TRP A 1 92 ? -9.815 -5.056 -4.611 1.00 66.44 92 TRP A N 1
ATOM 717 C CA . TRP A 1 92 ? -8.854 -4.237 -5.349 1.00 66.44 92 TRP A CA 1
ATOM 718 C C . TRP A 1 92 ? -9.326 -2.787 -5.364 1.00 66.44 92 TRP A C 1
ATOM 720 O O . TRP A 1 92 ? -10.466 -2.521 -5.739 1.00 66.44 92 TRP A O 1
ATOM 730 N N . TYR A 1 93 ? -8.446 -1.866 -4.980 1.00 63.50 93 TYR A N 1
ATOM 731 C CA . TYR A 1 93 ? -8.698 -0.430 -5.046 1.00 63.50 93 TYR A CA 1
ATOM 732 C C . TYR A 1 93 ? -7.719 0.211 -6.028 1.00 63.50 93 TYR A C 1
ATOM 734 O O . TYR A 1 93 ? -6.505 0.154 -5.819 1.00 63.50 93 TYR A O 1
ATOM 742 N N . ASN A 1 94 ? -8.246 0.784 -7.111 1.00 59.06 94 ASN A N 1
ATOM 743 C CA . ASN A 1 94 ? -7.451 1.507 -8.099 1.00 59.06 94 ASN A CA 1
ATOM 744 C C . ASN A 1 94 ? -7.454 2.992 -7.742 1.00 59.06 94 ASN A C 1
ATOM 746 O O . ASN A 1 94 ? -8.511 3.545 -7.445 1.00 59.06 94 ASN A O 1
ATOM 750 N N . VAL A 1 95 ? -6.287 3.621 -7.815 1.00 50.88 95 VAL A N 1
ATOM 751 C CA . VAL A 1 95 ? -6.172 5.077 -7.801 1.00 50.88 95 VAL A CA 1
ATOM 752 C C . VAL A 1 95 ? -6.023 5.487 -9.267 1.00 50.88 95 VAL A C 1
ATOM 754 O O . VAL A 1 95 ? -5.067 5.060 -9.911 1.00 50.88 95 VAL A O 1
ATOM 757 N N . SER A 1 96 ? -7.024 6.176 -9.822 1.00 41.28 96 SER A N 1
ATOM 758 C CA . SER A 1 96 ? -6.964 6.790 -11.159 1.00 41.28 96 SER A CA 1
ATOM 759 C C . SER A 1 96 ? -6.414 8.196 -11.053 1.00 41.28 96 SER A C 1
ATOM 761 O O . SER A 1 96 ? -6.972 8.915 -10.195 1.00 41.28 96 SER A O 1
#

Radius of gyration: 13.38 Å; chains: 1; bounding box: 30×31×35 Å

Sequence (96 aa):
MDLFSDQGSMYDSNTQPSAGDPVTVRLRTGHGNVTSVNIKYYDTADDTFHYVPMTIVSTDPTGRFDYWQGTIGRGAREYYRFQISNGAATVWYNVS

Foldseek 3Di:
DDFDDACPCVFFVCPADDAWDKGKGKGKDFAPQFDWKWKWAAFPVVRDIDIWTWDFPDQDPVNTITMTMTIDGGGRHDWIWMWTDGVPDTDIGGHD

Organism: NCBI:txid410659

pLDDT: mean 74.21, std 18.28, range [39.81, 95.88]